Protein AF-Q5V1P1-F1 (afdb_monomer_lite)

Radius of gyration: 16.2 Å; chains: 1; bounding box: 30×37×41 Å

InterPro domains:
  IPR017941 Rieske [2Fe-2S] iron-sulphur domain [PS51296] (1-46)
  IPR036922 Rieske [2Fe-2S] iro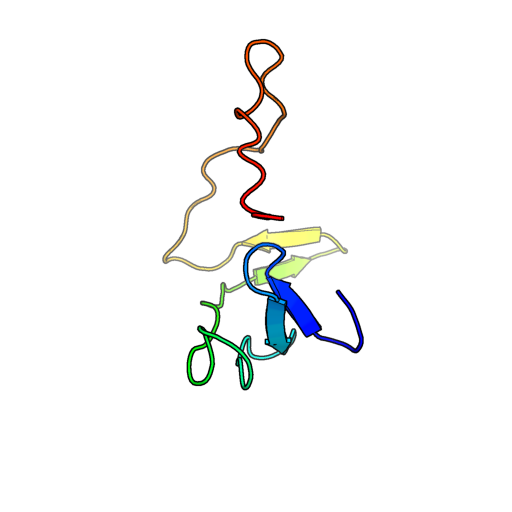n-sulphur domain superfamily [SSF50022] (3-51)

Sequence (73 aa):
MRDDQLICLRHGSLFDACDGGCDNGDAAGTTLPGIEVSETHGDVFLTDDDYTFAHEGGIDDDDGPSSTSHLQL

Secondary structure (DSSP, 8-state):
-BTTEEE-TTT--EEETTT-BB-SGGGTT-BPPP--EEEETTEEEE--TT----------SS-----------

Organism: Haloarcula marismortui (strain ATCC 43049 / DSM 3752 / JCM 8966 / VKM B-1809) (NCBI:txid272569)

Foldseek 3Di:
DPPQWDADPPFGWTAHNPFQATCDTPQHPHGDDDFDWDDDPNDIGGPHPVDDDDDDDDQDPPDGPPPPPPPDD

Structure (mmCIF, N/CA/C/O backbone):
data_AF-Q5V1P1-F1
#
_entry.id   AF-Q5V1P1-F1
#
loop_
_atom_site.group_PDB
_atom_site.id
_atom_site.type_symbol
_atom_site.label_atom_id
_atom_site.label_alt_id
_atom_site.label_comp_id
_atom_site.label_asym_id
_atom_site.label_entity_id
_atom_site.label_seq_id
_atom_site.pdbx_PDB_ins_code
_atom_site.Cartn_x
_atom_site.Cartn_y
_atom_site.Cartn_z
_atom_site.occupancy
_atom_site.B_iso_or_equiv
_atom_site.auth_seq_id
_atom_site.auth_comp_id
_atom_site.auth_asym_id
_atom_site.auth_atom_id
_atom_site.pdbx_PDB_model_num
ATOM 1 N N . MET A 1 1 ? -9.200 0.393 -11.651 1.00 87.06 1 MET A N 1
ATOM 2 C CA . MET A 1 1 ? -9.371 -1.065 -11.553 1.00 87.06 1 MET A CA 1
ATOM 3 C C . MET A 1 1 ? -9.807 -1.590 -12.901 1.00 87.06 1 MET A C 1
ATOM 5 O O . MET A 1 1 ? -10.674 -0.975 -13.517 1.00 87.06 1 MET A O 1
ATOM 9 N N . ARG A 1 2 ? -9.195 -2.673 -13.363 1.00 90.00 2 ARG A N 1
ATOM 10 C CA . ARG A 1 2 ? -9.605 -3.410 -14.558 1.00 90.00 2 ARG A CA 1
ATOM 11 C C . ARG A 1 2 ? -9.169 -4.856 -14.374 1.00 90.00 2 ARG A C 1
ATOM 13 O O . ARG A 1 2 ? -8.026 -5.057 -13.998 1.00 90.00 2 ARG A O 1
ATOM 20 N N . ASP A 1 3 ? -10.055 -5.805 -14.661 1.00 91.81 3 ASP A N 1
ATOM 21 C CA . ASP A 1 3 ? -9.737 -7.239 -14.644 1.00 91.81 3 ASP A CA 1
ATOM 22 C C . ASP A 1 3 ? -9.051 -7.675 -13.323 1.00 91.81 3 ASP A C 1
ATOM 24 O O . ASP A 1 3 ? -8.009 -8.313 -13.350 1.00 91.81 3 ASP A O 1
ATOM 28 N N . ASP A 1 4 ? -9.603 -7.252 -12.174 1.00 93.56 4 ASP A N 1
ATOM 29 C CA . ASP A 1 4 ? -9.056 -7.474 -10.817 1.00 93.56 4 ASP A CA 1
ATOM 30 C C . ASP A 1 4 ? -7.647 -6.903 -10.561 1.00 93.56 4 ASP A C 1
ATOM 32 O O . ASP A 1 4 ? -6.964 -7.288 -9.617 1.00 93.56 4 ASP A O 1
ATOM 36 N N . GLN A 1 5 ? -7.235 -5.910 -11.357 1.00 94.75 5 GLN A N 1
ATOM 37 C CA . GLN A 1 5 ? -5.949 -5.232 -11.206 1.00 94.75 5 GLN A CA 1
ATOM 38 C C . GLN A 1 5 ? -6.078 -3.723 -10.957 1.00 94.75 5 GLN A C 1
ATOM 40 O O . GLN A 1 5 ? -6.884 -3.003 -11.572 1.00 94.75 5 GLN A O 1
ATOM 45 N N . LEU A 1 6 ? -5.216 -3.215 -10.076 1.00 94.44 6 LEU A N 1
ATOM 46 C CA . LEU A 1 6 ? -4.967 -1.796 -9.842 1.00 94.44 6 LEU A CA 1
ATOM 47 C C . LEU A 1 6 ? -4.016 -1.253 -10.914 1.00 94.44 6 LEU A C 1
ATOM 49 O O . LEU A 1 6 ? -3.018 -1.879 -11.255 1.00 94.44 6 LEU A O 1
ATOM 53 N N . ILE A 1 7 ? -4.311 -0.060 -11.436 1.00 93.31 7 ILE A N 1
ATOM 54 C CA . ILE A 1 7 ? -3.545 0.557 -12.528 1.00 93.31 7 ILE A CA 1
ATOM 55 C C . ILE A 1 7 ? -2.773 1.752 -11.973 1.00 93.31 7 ILE A C 1
ATOM 57 O O . ILE A 1 7 ? -3.380 2.703 -11.475 1.00 93.31 7 ILE A O 1
ATOM 61 N N . CYS A 1 8 ? -1.450 1.760 -12.127 1.00 92.50 8 CYS A N 1
ATOM 62 C CA . CYS A 1 8 ? -0.661 2.965 -11.906 1.00 92.50 8 CYS A CA 1
ATOM 63 C C . CYS A 1 8 ? -0.915 3.953 -13.050 1.00 92.50 8 CYS A C 1
ATOM 65 O O . CYS A 1 8 ? -0.412 3.774 -14.158 1.00 92.50 8 CYS A O 1
ATOM 67 N N . LEU A 1 9 ? -1.649 5.035 -12.781 1.00 88.75 9 LEU A N 1
ATOM 68 C CA . LEU A 1 9 ? -1.976 6.054 -13.791 1.00 88.75 9 LEU A CA 1
ATOM 69 C C . LEU A 1 9 ? -0.749 6.782 -14.359 1.00 88.75 9 LEU A C 1
ATOM 71 O O . LEU A 1 9 ? -0.854 7.450 -15.383 1.00 88.75 9 LEU A O 1
ATOM 75 N N . ARG A 1 10 ? 0.407 6.669 -13.694 1.00 85.00 10 ARG A N 1
ATOM 76 C CA . ARG A 1 10 ? 1.650 7.304 -14.130 1.00 85.00 10 ARG A CA 1
ATOM 77 C C . ARG A 1 10 ? 2.386 6.480 -15.188 1.00 85.00 10 ARG A C 1
ATOM 79 O O . ARG A 1 10 ? 2.705 7.019 -16.239 1.00 85.00 10 ARG A O 1
ATOM 86 N N . HIS A 1 11 ? 2.672 5.210 -14.902 1.00 89.62 11 HIS A N 1
ATOM 87 C CA . HIS A 1 11 ? 3.544 4.373 -15.745 1.00 89.62 11 HIS A CA 1
ATOM 88 C C . HIS A 1 11 ? 2.823 3.172 -16.376 1.00 89.62 11 HIS A C 1
ATOM 90 O O . HIS A 1 11 ? 3.412 2.445 -17.168 1.00 89.62 11 HIS A O 1
ATOM 96 N N . GLY A 1 12 ? 1.551 2.940 -16.038 1.00 91.31 12 GLY A N 1
ATOM 97 C CA . GLY A 1 12 ? 0.746 1.859 -16.610 1.00 91.31 12 GLY A CA 1
ATOM 98 C C . GLY A 1 12 ? 1.000 0.468 -16.021 1.00 91.31 12 GLY A C 1
ATOM 99 O O . GLY A 1 12 ? 0.432 -0.498 -16.526 1.00 91.31 12 GLY A O 1
ATOM 100 N N . SER A 1 13 ? 1.815 0.343 -14.966 1.00 95.06 13 SER A N 1
ATOM 101 C CA . SER A 1 13 ? 1.968 -0.918 -14.225 1.00 95.06 13 SER A CA 1
ATOM 102 C C . SER A 1 13 ? 0.632 -1.402 -13.658 1.00 95.06 13 SER A C 1
ATOM 104 O O . SER A 1 13 ? -0.214 -0.593 -13.259 1.00 95.06 13 SER A O 1
ATOM 106 N N . LEU A 1 14 ? 0.474 -2.725 -13.638 1.00 95.19 14 LEU A N 1
ATOM 107 C CA . LEU A 1 14 ? -0.725 -3.428 -13.197 1.00 95.19 14 LEU A CA 1
ATOM 108 C C . LEU A 1 14 ? -0.374 -4.251 -11.961 1.00 95.19 14 LEU A C 1
ATOM 110 O O . LEU A 1 14 ? 0.588 -5.013 -11.994 1.00 95.19 14 LEU A O 1
ATOM 114 N N . PHE A 1 15 ? -1.143 -4.073 -10.895 1.00 97.12 15 PHE A N 1
ATOM 115 C CA . PHE A 1 15 ? -0.949 -4.772 -9.630 1.00 97.12 15 PHE A CA 1
ATOM 116 C C . PHE A 1 15 ? -2.168 -5.643 -9.354 1.00 97.12 15 PHE A C 1
ATOM 118 O O . PHE A 1 15 ? -3.291 -5.156 -9.486 1.00 97.12 15 PHE A O 1
ATOM 125 N N . ASP A 1 16 ? -1.958 -6.898 -8.976 1.00 95.88 16 ASP A N 1
ATOM 126 C CA . ASP A 1 16 ? -3.027 -7.781 -8.510 1.00 95.88 16 ASP A CA 1
ATOM 127 C C . ASP A 1 16 ? -3.739 -7.161 -7.297 1.00 95.88 16 ASP A C 1
ATOM 129 O O . ASP A 1 16 ? -3.095 -6.634 -6.390 1.00 95.88 16 ASP A O 1
ATOM 133 N N . ALA A 1 17 ? -5.072 -7.157 -7.284 1.00 94.31 17 ALA A N 1
ATOM 134 C CA . ALA A 1 17 ? -5.823 -6.513 -6.209 1.00 94.31 17 ALA A CA 1
ATOM 135 C C . ALA A 1 17 ? -5.878 -7.331 -4.910 1.00 94.31 17 ALA A C 1
ATOM 137 O O . ALA A 1 17 ? -6.231 -6.775 -3.871 1.00 94.31 17 ALA A O 1
ATOM 138 N N . CYS A 1 18 ? -5.562 -8.626 -4.954 1.00 92.00 18 CYS A N 1
ATOM 139 C CA . CYS A 1 18 ? -5.541 -9.485 -3.778 1.00 92.00 18 CYS A CA 1
ATOM 140 C C . CYS A 1 18 ? -4.181 -9.460 -3.075 1.00 92.00 18 CYS A C 1
ATOM 142 O O . CYS A 1 18 ? -4.147 -9.310 -1.857 1.00 92.00 18 CYS A O 1
ATOM 144 N N . ASP A 1 19 ? -3.078 -9.616 -3.811 1.00 93.19 19 ASP A N 1
ATOM 145 C CA . ASP A 1 19 ? -1.730 -9.711 -3.229 1.00 93.19 19 ASP A CA 1
ATOM 146 C C . ASP A 1 19 ? -0.825 -8.501 -3.505 1.00 93.19 19 ASP A C 1
ATOM 148 O O . ASP A 1 19 ? 0.221 -8.354 -2.870 1.00 93.19 19 ASP A O 1
ATOM 152 N N . GLY A 1 20 ? -1.230 -7.602 -4.405 1.00 95.94 20 GLY A N 1
ATOM 153 C CA . GLY A 1 20 ? -0.482 -6.394 -4.735 1.00 95.94 20 GLY A CA 1
ATOM 154 C C . GLY A 1 20 ? 0.714 -6.624 -5.658 1.00 95.94 20 GLY A C 1
ATOM 155 O O . GLY A 1 20 ? 1.487 -5.690 -5.864 1.00 95.94 20 GLY A O 1
ATOM 156 N N . GLY A 1 21 ? 0.925 -7.828 -6.182 1.00 97.31 21 GLY A N 1
ATOM 157 C CA . GLY A 1 21 ? 2.048 -8.182 -7.041 1.00 97.31 21 GLY A CA 1
ATOM 158 C C . GLY A 1 21 ? 1.955 -7.544 -8.424 1.00 97.31 21 GLY A C 1
ATOM 159 O O . GLY A 1 21 ? 0.882 -7.465 -9.018 1.00 97.31 21 GLY A O 1
ATOM 160 N N . CYS A 1 22 ? 3.096 -7.097 -8.953 1.00 97.25 22 CYS A N 1
ATOM 161 C CA . CYS A 1 22 ? 3.207 -6.527 -10.293 1.00 97.25 22 CYS A CA 1
ATOM 162 C C . CYS A 1 22 ? 4.144 -7.352 -11.173 1.00 97.25 22 CYS A C 1
ATOM 164 O O . CYS A 1 22 ? 5.303 -7.587 -10.828 1.00 97.25 22 CYS A O 1
ATOM 166 N N . ASP A 1 23 ? 3.674 -7.723 -12.360 1.00 93.88 23 ASP A N 1
ATOM 167 C CA . ASP A 1 23 ? 4.419 -8.509 -13.347 1.00 93.88 23 ASP A CA 1
ATOM 168 C C . ASP A 1 23 ? 4.763 -7.719 -14.627 1.00 93.88 23 ASP A C 1
ATOM 170 O O . ASP A 1 23 ? 5.433 -8.247 -15.516 1.00 93.88 23 ASP A O 1
ATOM 174 N N . ASN A 1 24 ? 4.366 -6.440 -14.709 1.00 92.62 24 ASN A N 1
ATOM 175 C CA . ASN A 1 24 ? 4.535 -5.600 -15.897 1.00 92.62 24 ASN A CA 1
ATOM 176 C C . ASN A 1 24 ? 5.058 -4.174 -15.612 1.00 92.62 24 ASN A C 1
ATOM 178 O O . ASN A 1 24 ? 4.780 -3.549 -14.587 1.00 92.62 24 ASN A O 1
ATOM 182 N N . GLY A 1 25 ? 5.744 -3.605 -16.605 1.00 90.38 25 GLY A N 1
ATOM 183 C CA . GLY A 1 25 ? 6.242 -2.232 -16.577 1.00 90.38 25 GLY A CA 1
ATOM 184 C C . GLY A 1 25 ? 7.384 -2.038 -15.583 1.00 90.38 25 GLY A C 1
ATOM 185 O O . GLY A 1 25 ? 8.009 -2.995 -15.128 1.00 90.38 25 GLY A O 1
ATOM 186 N N . ASP A 1 26 ? 7.642 -0.781 -15.233 1.00 92.75 26 ASP A N 1
ATOM 187 C CA . ASP A 1 26 ? 8.804 -0.399 -14.419 1.00 92.75 26 ASP A CA 1
ATOM 188 C C . ASP A 1 26 ? 8.767 -0.962 -12.988 1.00 92.75 26 ASP A C 1
ATOM 190 O O . ASP A 1 26 ? 9.799 -1.043 -12.326 1.00 92.75 26 ASP A O 1
ATOM 194 N N . ALA A 1 27 ? 7.586 -1.358 -12.510 1.00 94.19 27 ALA A N 1
ATOM 195 C CA . ALA A 1 27 ? 7.381 -1.951 -11.191 1.00 94.19 27 ALA A CA 1
ATOM 196 C C . ALA A 1 27 ? 7.354 -3.494 -11.202 1.00 94.19 27 ALA A C 1
ATOM 198 O O . ALA A 1 27 ? 7.044 -4.101 -10.176 1.00 94.19 27 ALA A O 1
ATOM 199 N N . ALA A 1 28 ? 7.649 -4.151 -12.329 1.00 96.31 28 ALA A N 1
ATOM 200 C CA . ALA A 1 28 ? 7.654 -5.611 -12.405 1.00 96.31 28 ALA A CA 1
ATOM 201 C C . ALA A 1 28 ? 8.603 -6.241 -11.365 1.00 96.31 28 ALA A C 1
ATOM 203 O O . ALA A 1 28 ? 9.749 -5.818 -11.205 1.00 96.31 28 ALA A O 1
ATOM 204 N N . GLY A 1 29 ? 8.123 -7.271 -10.665 1.00 96.12 29 GLY A N 1
ATOM 205 C CA . GLY A 1 29 ? 8.846 -7.925 -9.571 1.00 96.12 29 GLY A CA 1
ATOM 206 C C . GLY A 1 29 ? 8.745 -7.204 -8.223 1.00 96.12 29 GLY A C 1
ATOM 207 O O . GLY A 1 29 ? 9.422 -7.604 -7.278 1.00 96.12 29 GLY A O 1
ATOM 208 N N . THR A 1 30 ? 7.919 -6.160 -8.123 1.00 96.50 30 THR A N 1
ATOM 209 C CA . THR A 1 30 ? 7.590 -5.488 -6.858 1.00 96.50 30 THR A CA 1
ATOM 210 C C . THR A 1 30 ? 6.160 -5.805 -6.418 1.00 96.50 30 THR A C 1
ATOM 212 O O . THR A 1 30 ? 5.367 -6.351 -7.190 1.00 96.50 30 THR A O 1
ATOM 215 N N . THR A 1 31 ? 5.836 -5.450 -5.175 1.00 96.38 31 THR A N 1
ATOM 216 C CA . THR A 1 31 ? 4.528 -5.691 -4.557 1.00 96.38 31 THR A CA 1
ATOM 217 C C . THR A 1 31 ? 4.083 -4.441 -3.804 1.00 96.38 31 THR A C 1
ATOM 219 O O . THR A 1 31 ? 4.909 -3.769 -3.178 1.00 96.38 31 THR A O 1
ATOM 222 N N . LEU A 1 32 ? 2.791 -4.117 -3.861 1.00 95.56 32 LEU A N 1
ATOM 223 C CA . LEU A 1 32 ? 2.206 -3.066 -3.031 1.00 95.56 32 LEU A CA 1
ATOM 224 C C . LEU A 1 32 ? 2.232 -3.477 -1.550 1.00 95.56 32 LEU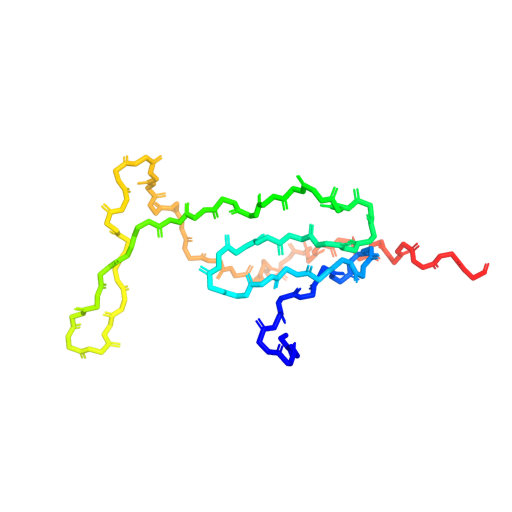 A C 1
ATOM 226 O O . LEU A 1 32 ? 1.889 -4.615 -1.234 1.00 95.56 32 LEU A O 1
ATOM 230 N N . PRO A 1 33 ? 2.590 -2.569 -0.627 1.00 93.44 33 PRO A N 1
ATOM 231 C CA . PRO A 1 33 ? 2.435 -2.830 0.797 1.00 93.44 33 PRO A CA 1
ATOM 232 C C . PRO A 1 33 ? 0.962 -3.074 1.139 1.00 93.44 33 PRO A C 1
ATOM 234 O O . PRO A 1 33 ? 0.100 -2.269 0.781 1.00 93.44 33 PRO A O 1
ATOM 237 N N . GLY A 1 34 ? 0.691 -4.178 1.830 1.00 92.50 34 GLY A N 1
ATOM 238 C CA . GLY A 1 34 ? -0.613 -4.436 2.429 1.00 92.50 34 GLY A CA 1
ATOM 239 C C . GLY A 1 34 ? -0.798 -3.645 3.723 1.00 92.50 34 GLY A C 1
ATOM 240 O O . GLY A 1 34 ? 0.178 -3.199 4.326 1.00 92.50 34 GLY A O 1
ATOM 241 N N . ILE A 1 35 ? -2.056 -3.504 4.134 1.00 93.94 35 ILE A N 1
ATOM 242 C CA . ILE A 1 35 ? -2.444 -3.032 5.465 1.00 93.94 35 ILE A CA 1
ATOM 243 C C . ILE A 1 35 ? -3.489 -3.982 6.043 1.00 93.94 35 ILE A C 1
ATOM 245 O O . ILE A 1 35 ? -4.335 -4.502 5.308 1.00 93.94 35 ILE A O 1
ATOM 249 N N . GLU A 1 36 ? -3.448 -4.199 7.351 1.00 95.50 36 GLU A N 1
ATOM 250 C CA . GLU A 1 36 ? -4.470 -4.983 8.042 1.00 95.50 36 GLU A CA 1
ATOM 251 C C . GLU A 1 36 ? -5.743 -4.164 8.296 1.00 95.50 36 GLU A C 1
ATOM 253 O O . GLU A 1 36 ? -5.721 -3.050 8.833 1.00 95.50 36 GLU A O 1
ATOM 258 N N . VAL A 1 37 ? -6.885 -4.745 7.924 1.00 95.44 37 VAL A N 1
ATOM 259 C CA . VAL A 1 37 ? -8.211 -4.167 8.148 1.00 95.44 37 VAL A CA 1
ATOM 260 C C . VAL A 1 37 ? -9.172 -5.210 8.708 1.00 95.44 37 VAL A C 1
ATOM 262 O O . VAL A 1 37 ? -9.023 -6.410 8.473 1.00 95.44 37 VAL A O 1
ATOM 265 N N . SER A 1 38 ? -10.205 -4.747 9.406 1.00 97.31 38 SER A N 1
ATOM 266 C CA . SER A 1 38 ? -11.335 -5.579 9.820 1.00 97.31 38 SER A CA 1
ATOM 267 C C . SER A 1 38 ? -12.658 -4.974 9.372 1.00 97.31 38 SER A C 1
ATOM 269 O O . SER A 1 38 ? -12.817 -3.755 9.326 1.00 97.31 38 SER A O 1
ATOM 271 N N . GLU A 1 39 ? -13.620 -5.835 9.056 1.00 97.69 39 GLU A N 1
ATOM 272 C CA . GLU A 1 39 ? -14.978 -5.430 8.708 1.00 97.69 39 GLU A CA 1
ATOM 273 C C . GLU A 1 39 ? -15.911 -5.654 9.898 1.00 97.69 39 GLU A C 1
ATOM 275 O O . GLU A 1 39 ? -15.915 -6.719 10.519 1.00 97.69 39 GLU A O 1
ATOM 280 N N . THR A 1 40 ? -16.722 -4.658 10.241 1.00 97.62 40 THR A N 1
ATOM 281 C CA . THR A 1 40 ? -17.717 -4.760 11.311 1.00 97.62 40 THR A CA 1
ATOM 282 C C . THR A 1 40 ? -18.969 -3.991 10.914 1.00 97.62 40 THR A C 1
ATOM 284 O O . THR A 1 40 ? -18.924 -2.794 10.673 1.00 97.62 40 THR A O 1
ATOM 287 N N . HIS A 1 41 ? -20.104 -4.693 10.838 1.00 96.75 41 HIS A N 1
ATOM 288 C CA . HIS A 1 41 ? -21.400 -4.136 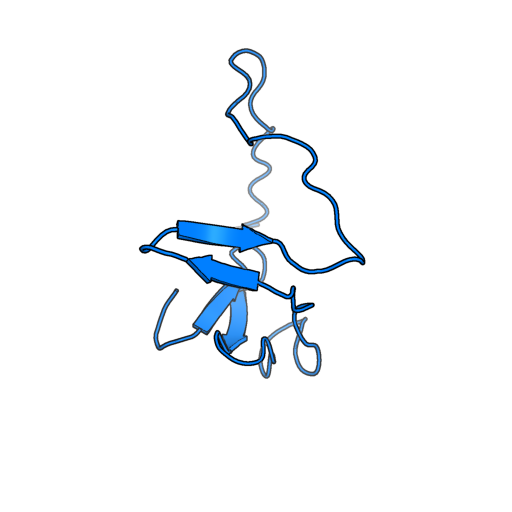10.419 1.00 96.75 41 HIS A CA 1
AT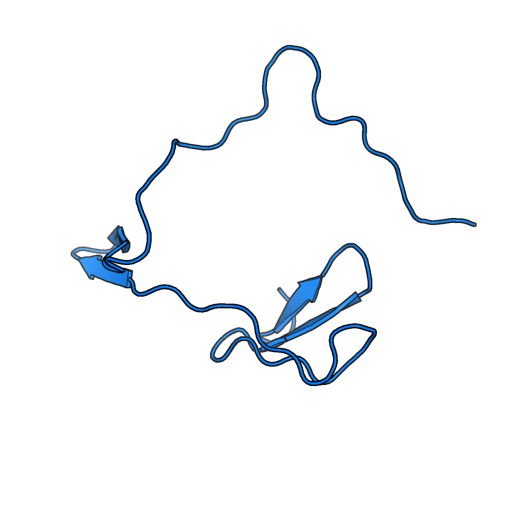OM 289 C C . HIS A 1 41 ? -21.401 -3.435 9.044 1.00 96.75 41 HIS A C 1
ATOM 291 O O . HIS A 1 41 ? -22.248 -2.585 8.792 1.00 96.75 41 HIS A O 1
ATOM 297 N N . GLY A 1 42 ? -20.503 -3.837 8.138 1.00 96.88 42 GLY A N 1
ATOM 298 C CA . GLY A 1 42 ? -20.365 -3.244 6.803 1.00 96.88 42 GLY A CA 1
ATOM 299 C C . GLY A 1 42 ? -19.395 -2.062 6.736 1.00 96.88 42 GLY A C 1
ATOM 300 O O . GLY A 1 42 ? -19.127 -1.581 5.639 1.00 96.88 42 GLY A O 1
ATOM 301 N N . ASP A 1 43 ? -18.842 -1.640 7.873 1.00 96.44 43 ASP A N 1
ATOM 302 C CA . ASP A 1 43 ? -17.783 -0.637 7.942 1.00 96.44 43 ASP A CA 1
ATOM 303 C C . ASP A 1 43 ? -16.405 -1.311 7.987 1.00 96.44 43 ASP A C 1
ATOM 305 O O . ASP A 1 43 ? -16.254 -2.397 8.555 1.00 96.44 43 ASP A O 1
ATOM 309 N N . VAL A 1 44 ? -15.398 -0.656 7.406 1.00 95.69 44 VAL A N 1
ATOM 310 C CA . VAL A 1 44 ? -14.005 -1.126 7.361 1.00 95.69 44 VAL A CA 1
ATOM 311 C C . VAL A 1 44 ? -13.161 -0.296 8.326 1.00 95.69 44 VAL A C 1
ATOM 313 O O . VAL A 1 44 ? -13.176 0.933 8.269 1.00 95.69 44 VAL A O 1
ATOM 316 N N . PHE A 1 45 ? -12.394 -0.963 9.184 1.00 95.00 45 PHE A N 1
ATOM 317 C CA . PHE A 1 45 ? -11.540 -0.343 10.194 1.00 95.00 45 PHE A CA 1
ATOM 318 C C . PHE A 1 45 ? -10.081 -0.721 9.961 1.00 95.00 45 PHE A C 1
ATOM 320 O O . PHE A 1 45 ? -9.776 -1.899 9.781 1.00 95.00 45 PHE A O 1
ATOM 327 N N . LEU A 1 46 ? -9.182 0.267 10.016 1.00 95.38 46 LEU A N 1
ATOM 328 C CA . LEU A 1 46 ? -7.741 0.027 10.091 1.00 95.38 46 LEU A CA 1
ATOM 329 C C . LEU A 1 46 ? -7.426 -0.680 11.414 1.00 95.38 46 LEU A C 1
ATOM 331 O O . LEU A 1 46 ? -7.753 -0.156 12.480 1.00 95.38 46 LEU A O 1
ATOM 335 N N . THR A 1 47 ? -6.807 -1.853 11.336 1.00 96.94 47 THR A N 1
ATOM 336 C CA . THR A 1 47 ? -6.373 -2.639 12.505 1.00 96.94 47 THR A CA 1
ATOM 337 C C . THR A 1 47 ? -4.876 -2.902 12.517 1.00 96.94 47 THR A C 1
ATOM 339 O O . THR A 1 47 ? -4.391 -3.578 13.413 1.00 96.94 47 THR A O 1
ATOM 342 N N . ASP A 1 48 ? -4.168 -2.384 11.521 1.00 97.00 48 ASP A N 1
ATOM 343 C CA . ASP A 1 48 ? -2.724 -2.474 11.418 1.00 97.00 48 ASP A CA 1
ATOM 344 C C . ASP A 1 48 ? -2.043 -1.542 12.427 1.00 97.00 48 ASP A C 1
ATOM 346 O O . ASP A 1 48 ? -2.185 -0.317 12.344 1.00 97.00 48 ASP A O 1
ATOM 350 N N . ASP A 1 49 ? -1.303 -2.125 13.369 1.00 96.50 49 ASP A N 1
ATOM 351 C CA . ASP A 1 49 ? -0.598 -1.394 14.425 1.00 96.50 49 ASP A CA 1
ATOM 352 C C . ASP A 1 49 ? 0.601 -0.579 13.895 1.00 96.50 49 ASP A C 1
ATOM 354 O O . ASP A 1 49 ? 1.067 0.338 14.579 1.00 96.50 49 ASP A O 1
ATOM 358 N N . ASP A 1 50 ? 1.092 -0.868 12.682 1.00 96.81 50 ASP A N 1
ATOM 359 C CA . ASP A 1 50 ? 2.194 -0.122 12.060 1.00 96.81 50 ASP A CA 1
ATOM 360 C C . ASP A 1 50 ? 1.733 1.225 11.470 1.00 96.81 50 ASP A C 1
ATOM 362 O O . ASP A 1 50 ? 2.557 2.084 11.132 1.00 96.81 50 ASP A O 1
ATOM 366 N N . TYR A 1 51 ? 0.418 1.447 11.371 1.00 94.19 51 TYR A N 1
ATOM 367 C CA . TYR A 1 51 ? -0.171 2.650 10.793 1.00 94.19 51 TYR A CA 1
ATOM 368 C C . TYR A 1 51 ? -1.108 3.360 11.772 1.00 94.19 51 TYR A C 1
ATOM 370 O O . TYR A 1 51 ? -1.663 2.807 12.713 1.00 94.19 51 TYR A O 1
ATOM 378 N N . THR A 1 52 ? -1.306 4.656 11.556 1.00 92.56 52 THR A N 1
ATOM 379 C CA . THR A 1 52 ? -2.272 5.454 12.314 1.00 92.56 52 THR A CA 1
ATOM 380 C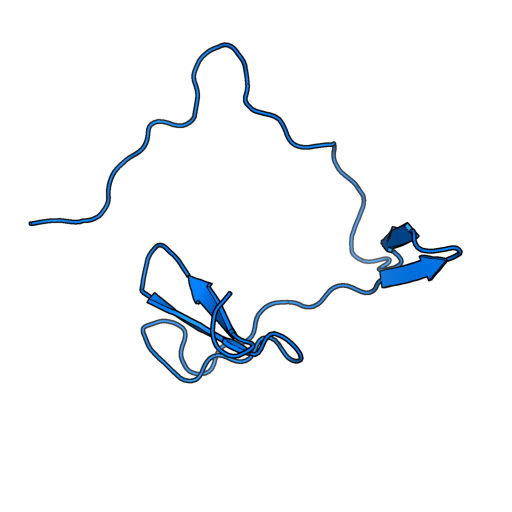 C . THR A 1 52 ? -2.993 6.380 11.357 1.00 92.56 52 THR A C 1
ATOM 382 O O . THR A 1 52 ? -2.379 6.970 10.466 1.00 92.56 52 THR A O 1
ATOM 385 N N . PHE A 1 53 ? -4.306 6.512 11.545 1.00 89.19 53 PHE A N 1
ATOM 386 C CA . PHE A 1 53 ? -5.105 7.458 10.781 1.00 89.19 53 PHE A CA 1
ATOM 387 C C . PHE A 1 53 ? -4.550 8.876 10.954 1.00 89.19 53 PHE A C 1
ATOM 389 O O . PHE A 1 53 ? -4.483 9.391 12.070 1.00 89.19 53 PHE A O 1
ATOM 396 N N . ALA A 1 54 ? -4.154 9.499 9.846 1.00 90.00 54 ALA A N 1
ATOM 397 C CA . ALA A 1 54 ? -3.632 10.859 9.855 1.00 90.00 54 ALA A CA 1
ATOM 398 C C . ALA A 1 54 ? -4.777 11.880 9.826 1.00 90.00 54 ALA A C 1
ATOM 400 O O . ALA A 1 54 ? -4.987 12.610 10.792 1.00 90.00 54 ALA A O 1
ATOM 401 N N . HIS A 1 55 ? -5.521 11.927 8.721 1.00 87.25 55 HIS A N 1
ATOM 402 C CA . HIS A 1 55 ? -6.709 12.757 8.552 1.00 87.25 55 HIS A CA 1
ATOM 403 C C . HIS A 1 55 ? -7.514 12.292 7.331 1.00 87.25 55 HIS A C 1
ATOM 405 O O . HIS A 1 55 ? -7.015 11.549 6.483 1.00 87.25 55 HIS A O 1
ATOM 411 N N . GLU A 1 56 ? -8.757 12.760 7.223 1.00 85.56 56 GLU A N 1
ATOM 412 C CA . GLU A 1 56 ? -9.570 12.581 6.022 1.00 85.56 56 GLU A CA 1
ATOM 413 C C . GLU A 1 56 ? -9.019 13.472 4.902 1.00 85.56 56 GLU A C 1
ATOM 415 O O . GLU A 1 56 ? -8.751 14.656 5.118 1.00 85.56 56 GLU A O 1
ATOM 420 N N . GLY A 1 57 ? -8.787 12.902 3.720 1.00 76.12 57 GLY A N 1
ATOM 421 C CA . GLY A 1 57 ? -8.345 13.674 2.559 1.00 76.12 57 GLY A CA 1
ATOM 422 C C . GLY A 1 57 ? -9.448 14.600 2.037 1.00 76.12 57 GLY A C 1
ATOM 423 O O . GLY A 1 57 ? -10.628 14.277 2.118 1.00 76.12 57 GLY A O 1
ATOM 424 N N . GLY A 1 58 ? -9.060 15.730 1.448 1.00 77.12 58 GLY A N 1
ATOM 425 C CA . GLY A 1 58 ? -9.951 16.668 0.767 1.00 77.12 58 GLY A CA 1
ATOM 426 C C . GLY A 1 58 ? -9.227 17.359 -0.388 1.00 77.12 58 GLY A C 1
ATOM 427 O O . GLY A 1 58 ? -8.004 17.275 -0.500 1.00 77.12 58 GLY A O 1
ATOM 428 N N . ILE A 1 59 ? -9.981 18.017 -1.266 1.00 67.19 59 ILE A N 1
ATOM 429 C CA . ILE A 1 59 ? -9.417 19.044 -2.147 1.00 67.19 59 ILE A CA 1
ATOM 430 C C . ILE A 1 59 ? -9.279 20.314 -1.305 1.00 67.19 59 ILE A C 1
ATOM 432 O O . ILE A 1 59 ? -10.276 20.779 -0.763 1.00 67.19 59 ILE A O 1
ATOM 436 N N . ASP A 1 60 ? -8.060 20.831 -1.142 1.00 64.12 60 ASP A N 1
ATOM 437 C CA . ASP A 1 60 ? -7.876 22.167 -0.566 1.00 64.12 60 ASP A CA 1
ATOM 438 C C . ASP A 1 60 ? -8.547 23.181 -1.510 1.00 64.12 60 ASP A C 1
ATOM 440 O O . ASP A 1 60 ? -8.307 23.153 -2.722 1.00 64.12 60 ASP A O 1
ATOM 444 N N . ASP A 1 61 ? -9.421 24.038 -0.972 1.00 62.81 61 ASP A N 1
ATOM 445 C CA . ASP A 1 61 ? -10.195 25.018 -1.756 1.00 62.81 61 ASP A CA 1
ATOM 446 C C . ASP A 1 61 ? -9.311 26.131 -2.362 1.00 62.81 61 ASP A C 1
ATOM 448 O O . ASP A 1 61 ? -9.736 26.826 -3.286 1.00 62.81 61 ASP A O 1
ATOM 452 N N . ASP A 1 62 ? -8.063 26.261 -1.906 1.00 59.75 62 ASP A N 1
ATOM 453 C CA . ASP A 1 62 ? -7.078 27.217 -2.406 1.00 59.75 62 ASP A CA 1
ATOM 454 C C . ASP A 1 62 ? -5.784 26.472 -2.803 1.00 59.75 62 ASP A C 1
ATOM 456 O O . ASP A 1 62 ? -5.082 25.925 -1.959 1.00 59.75 62 ASP A O 1
ATOM 460 N N . ASP A 1 63 ? -5.477 26.459 -4.106 1.00 61.69 63 ASP A N 1
ATOM 461 C CA . ASP A 1 63 ? -4.332 25.787 -4.757 1.00 61.69 63 ASP A CA 1
ATOM 462 C C . ASP A 1 63 ? -4.356 24.243 -4.762 1.00 61.69 63 ASP A C 1
ATOM 464 O O . ASP A 1 63 ? -3.523 23.550 -4.175 1.00 61.69 63 ASP A O 1
ATOM 468 N N . GLY A 1 64 ? -5.271 23.679 -5.562 1.00 60.50 64 GLY A N 1
ATOM 469 C CA . GLY A 1 64 ? -5.198 22.275 -5.977 1.00 60.50 64 GLY A CA 1
ATOM 470 C C . GLY A 1 64 ? -3.819 21.904 -6.561 1.00 60.50 64 GLY A C 1
ATOM 471 O O . GLY A 1 64 ? -3.120 22.757 -7.118 1.00 60.50 64 GLY A O 1
ATOM 472 N N . PRO A 1 65 ? -3.398 20.626 -6.473 1.00 61.84 65 PRO A N 1
ATOM 473 C CA . PRO A 1 65 ? -2.057 20.218 -6.874 1.00 61.84 65 PRO A CA 1
ATOM 474 C C . PRO A 1 65 ? -1.800 20.600 -8.333 1.00 61.84 65 PRO A C 1
ATOM 476 O O . PRO A 1 65 ? -2.586 20.251 -9.221 1.00 61.84 65 PRO A O 1
ATOM 479 N N . SER A 1 66 ? -0.686 21.295 -8.600 1.00 56.12 66 SER A N 1
ATOM 480 C CA . SER A 1 66 ? -0.303 21.645 -9.967 1.00 56.12 66 SER A CA 1
ATOM 481 C C . SER A 1 66 ? -0.190 20.353 -10.777 1.00 56.12 66 SER A C 1
ATOM 483 O O . SER A 1 66 ? 0.727 19.550 -10.571 1.00 56.12 66 SER A O 1
ATOM 485 N N . SER A 1 67 ? -1.156 20.118 -11.663 1.00 55.38 67 SER A N 1
ATOM 486 C CA . SER A 1 67 ? -1.204 18.921 -12.493 1.00 55.38 67 SER A CA 1
ATOM 487 C C . SER A 1 67 ? -0.099 19.025 -13.534 1.00 55.38 67 SER A C 1
ATOM 489 O O . SER A 1 67 ? -0.287 19.569 -14.617 1.00 55.38 67 SER A O 1
ATOM 491 N N . THR A 1 68 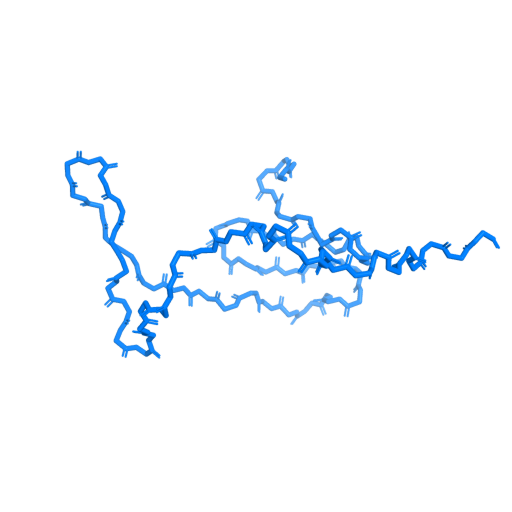? 1.090 18.533 -13.203 1.00 61.50 68 THR A N 1
ATOM 492 C CA . THR A 1 68 ? 2.134 18.304 -14.196 1.00 61.50 68 THR A CA 1
ATOM 493 C C . THR A 1 68 ? 1.753 17.046 -14.961 1.00 61.50 68 THR A C 1
ATOM 495 O O . THR A 1 68 ? 1.958 15.917 -14.515 1.00 61.50 68 THR A O 1
ATOM 498 N N . SER A 1 69 ? 1.121 17.225 -16.117 1.00 56.38 69 SER A N 1
ATOM 499 C CA . SER A 1 69 ? 0.927 16.144 -17.076 1.00 56.38 69 SER A CA 1
ATOM 500 C C . SER A 1 69 ? 2.304 15.632 -17.516 1.00 56.38 69 SER A C 1
ATOM 502 O O . SER A 1 69 ? 3.039 16.350 -18.188 1.00 56.38 69 SER A O 1
ATOM 504 N N . HIS A 1 70 ? 2.664 14.407 -17.124 1.00 55.50 70 HIS A N 1
ATOM 505 C CA . HIS A 1 70 ? 3.937 13.764 -17.490 1.00 55.50 70 HIS A CA 1
ATOM 506 C C . HIS A 1 70 ? 3.882 13.065 -18.865 1.00 55.50 70 HIS A C 1
ATOM 508 O O . HIS A 1 70 ? 4.861 12.458 -19.287 1.00 55.50 70 HIS A O 1
ATOM 514 N N . LEU A 1 71 ? 2.749 13.148 -19.573 1.00 54.84 71 LEU A N 1
ATOM 515 C CA . LEU A 1 71 ? 2.632 12.735 -20.971 1.00 54.84 71 LEU A CA 1
ATOM 516 C C . LEU A 1 71 ? 3.441 13.709 -21.837 1.00 54.84 71 LEU A C 1
ATOM 518 O O . LEU A 1 71 ? 2.964 14.791 -22.174 1.00 54.84 71 LEU A O 1
ATOM 522 N N . GLN A 1 72 ? 4.679 13.341 -22.163 1.00 57.25 72 GLN A N 1
ATOM 523 C CA . GLN A 1 72 ? 5.430 13.996 -23.230 1.00 57.25 72 GLN A CA 1
ATOM 524 C C . GLN A 1 72 ? 4.909 13.453 -24.564 1.00 57.25 72 GLN A C 1
ATOM 526 O O . GLN A 1 72 ? 4.989 12.248 -24.807 1.00 57.25 72 GLN A O 1
ATOM 531 N N . LEU A 1 73 ? 4.308 14.336 -25.368 1.00 51.25 73 LEU A N 1
ATOM 532 C CA . LEU A 1 73 ? 3.933 14.055 -26.756 1.00 51.25 73 LEU A CA 1
ATOM 533 C C . LEU A 1 73 ? 5.173 14.039 -27.657 1.00 51.25 73 LEU A C 1
ATOM 535 O O . LEU A 1 73 ? 6.048 14.912 -27.444 1.00 51.25 73 LEU A O 1
#

pLDDT: mean 86.23, std 14.48, range [51.25, 97.69]